Protein AF-A0A1A8G7B7-F1 (afdb_monomer_lite)

Organism: NCBI:txid1143690

Foldseek 3Di:
DDDDDDDDDDDDDDDDPPFDWDADPVGDTDTDDDDDDDDDDPPPDDDPPVPPPPPPVVVVLVVLQVVLVCLCVDPPRPCNVVQVVQQDPVQRAGDQDPDDPDPCSVPRVVSSSVSNSVVSVD

Radius of gyration: 35.91 Å; chains: 1; bounding box: 35×35×100 Å

Secondary structure (DSSP, 8-state):
-----------S--------EEE-TT--EEE----------S-------------HHHHHHHHHHHHHHHHHH-TTSTTHHHHHHTB-TTT-PBPPPP--SSHHHHHHHHHHHHHHHHTTT-

pLDDT: mean 71.83, std 20.75, range [37.44, 95.81]

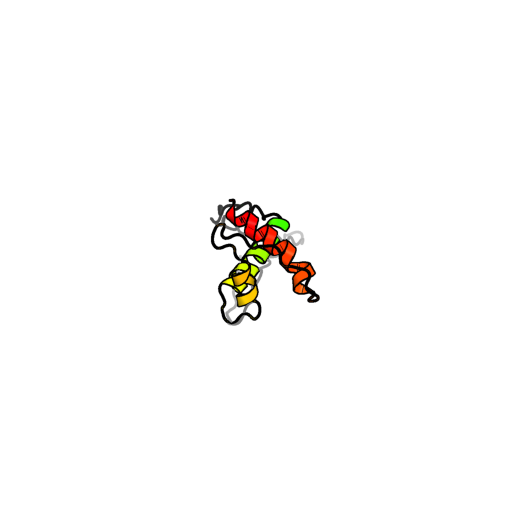Sequence (122 aa):
SRSVGAEREQNGDREEIQTISSIDHNGQCEITGQQDGGTPSPFKDSARVSAVSEPLEEKMQRRILQRIKKMMDNPEHSLHKTVRQRKSVFSQRLLQFGCNTDRYWRSFLPTAIVIYNNSLMT

Structure (mmCIF, N/CA/C/O backbone):
data_AF-A0A1A8G7B7-F1
#
_entry.id   AF-A0A1A8G7B7-F1
#
loop_
_atom_site.group_PDB
_atom_site.id
_atom_site.type_symbol
_atom_site.label_atom_id
_atom_site.label_alt_id
_atom_site.label_comp_id
_atom_site.label_asym_id
_atom_site.label_entity_id
_atom_site.label_seq_id
_atom_site.pdbx_PDB_ins_code
_atom_site.Cartn_x
_atom_site.Cartn_y
_atom_site.Cartn_z
_atom_site.occupancy
_atom_site.B_iso_or_equiv
_atom_site.auth_seq_id
_atom_site.auth_comp_id
_atom_site.auth_asym_id
_atom_site.auth_atom_id
_atom_site.pdbx_PDB_model_num
ATOM 1 N N . SER A 1 1 ? 1.253 8.604 -89.785 1.00 46.41 1 SER A N 1
ATOM 2 C CA . SER A 1 1 ? -0.223 8.632 -89.763 1.00 46.41 1 SER A CA 1
ATOM 3 C C . SER A 1 1 ? -0.814 7.302 -90.198 1.00 46.41 1 SER A C 1
ATOM 5 O O . SER A 1 1 ? -0.816 7.016 -91.388 1.00 46.41 1 SER A O 1
ATOM 7 N N . ARG A 1 2 ? -1.306 6.501 -89.247 1.00 37.62 2 ARG A N 1
ATOM 8 C CA . ARG A 1 2 ? -2.476 5.611 -89.376 1.00 37.62 2 ARG A CA 1
ATOM 9 C C . ARG A 1 2 ? -2.716 4.971 -88.009 1.00 37.62 2 ARG A C 1
ATOM 11 O O . ARG A 1 2 ? -1.866 4.227 -87.538 1.00 37.62 2 ARG A O 1
ATOM 18 N N . SER A 1 3 ? -3.842 5.293 -87.389 1.00 42.31 3 SER A N 1
ATOM 19 C CA . SER A 1 3 ? -4.286 4.689 -86.132 1.00 42.31 3 SER A CA 1
ATOM 20 C C . SER A 1 3 ? -5.326 3.626 -86.474 1.00 42.31 3 SER A C 1
ATOM 22 O O . SER A 1 3 ? -6.287 3.929 -87.179 1.00 42.31 3 SER A O 1
ATOM 24 N N . VAL A 1 4 ? -5.128 2.391 -86.015 1.00 44.41 4 VAL A N 1
ATOM 25 C CA . VAL A 1 4 ? -6.114 1.308 -86.121 1.00 44.41 4 VAL A CA 1
ATOM 26 C C . VAL A 1 4 ? -6.487 0.932 -84.692 1.00 44.41 4 VAL A C 1
ATOM 28 O O . VAL A 1 4 ? -5.630 0.479 -83.940 1.00 44.41 4 VAL A O 1
ATOM 31 N N . GLY A 1 5 ? -7.730 1.207 -84.300 1.00 46.72 5 GLY A N 1
ATOM 32 C CA . GLY A 1 5 ? -8.294 0.760 -83.026 1.00 46.72 5 GLY A CA 1
ATOM 33 C C . GLY A 1 5 ? -8.999 -0.584 -83.200 1.00 46.72 5 GLY A C 1
ATOM 34 O O . GLY A 1 5 ? -9.598 -0.821 -84.248 1.00 46.72 5 GLY A O 1
ATOM 35 N N . ALA A 1 6 ? -8.936 -1.442 -82.184 1.00 39.12 6 ALA A N 1
ATOM 36 C CA . ALA A 1 6 ? -9.728 -2.667 -82.089 1.00 39.12 6 ALA A CA 1
ATOM 37 C C . ALA A 1 6 ? -10.373 -2.779 -80.695 1.00 39.12 6 ALA A C 1
ATOM 39 O O . ALA A 1 6 ? -9.916 -2.163 -79.735 1.00 39.12 6 ALA A O 1
ATOM 40 N N . GLU A 1 7 ? -11.497 -3.488 -80.655 1.00 43.69 7 GLU A N 1
ATOM 41 C CA . GLU A 1 7 ? -12.657 -3.265 -79.788 1.00 43.69 7 GLU A CA 1
ATOM 42 C C . GLU A 1 7 ? -12.618 -3.945 -78.402 1.00 43.69 7 GLU A C 1
ATOM 44 O O . GLU A 1 7 ? -11.760 -4.765 -78.095 1.00 43.69 7 GLU A O 1
ATOM 49 N N . ARG A 1 8 ? -13.596 -3.549 -77.572 1.00 50.31 8 ARG A N 1
ATOM 50 C CA . ARG A 1 8 ? -13.857 -3.914 -76.166 1.00 50.31 8 ARG A CA 1
ATOM 51 C C . ARG A 1 8 ? -13.973 -5.418 -75.887 1.00 50.31 8 ARG A C 1
ATOM 53 O O . ARG A 1 8 ? -14.732 -6.092 -76.568 1.00 50.31 8 ARG A O 1
ATOM 60 N N . GLU A 1 9 ? -13.532 -5.824 -74.693 1.00 37.44 9 GLU A N 1
ATOM 61 C CA . GLU A 1 9 ? -14.314 -6.725 -73.830 1.00 37.44 9 GLU A CA 1
ATOM 62 C C . GLU A 1 9 ? -14.038 -6.441 -72.339 1.00 37.44 9 GLU A C 1
ATOM 64 O O . GLU A 1 9 ? -12.929 -6.078 -71.954 1.00 37.44 9 GLU A O 1
ATOM 69 N N . GLN A 1 10 ? -15.085 -6.503 -71.511 1.00 51.84 10 GLN A N 1
ATOM 70 C CA . GLN A 1 10 ? -15.071 -6.152 -70.084 1.00 51.84 10 GLN A CA 1
ATOM 71 C C . GLN A 1 10 ? -14.682 -7.364 -69.227 1.00 51.84 10 GLN A C 1
ATOM 73 O O . GLN A 1 10 ? -15.346 -8.390 -69.339 1.00 51.84 10 GLN A O 1
ATOM 78 N N . ASN A 1 11 ? -13.701 -7.224 -68.325 1.00 37.94 11 ASN A N 1
ATOM 79 C CA . ASN A 1 11 ? -13.711 -7.770 -66.953 1.00 37.94 11 ASN A CA 1
ATOM 80 C C . ASN A 1 11 ? -12.355 -7.576 -66.249 1.00 37.94 11 ASN A C 1
ATOM 82 O O . ASN A 1 11 ? -11.323 -7.925 -66.807 1.00 37.94 11 ASN A O 1
ATOM 86 N N . GLY A 1 12 ? -12.407 -7.123 -64.991 1.00 43.84 12 GLY A N 1
ATOM 87 C CA . GLY A 1 12 ? -11.457 -7.477 -63.926 1.00 43.84 12 GLY A CA 1
ATOM 88 C C . GLY A 1 12 ? -10.028 -6.928 -64.005 1.00 43.84 12 GLY A C 1
ATOM 89 O O . GLY A 1 12 ? -9.182 -7.480 -64.696 1.00 43.84 12 GLY A O 1
ATOM 90 N N . ASP A 1 13 ? -9.767 -5.899 -63.196 1.00 49.50 13 ASP A N 1
ATOM 91 C CA . ASP A 1 13 ? -8.493 -5.547 -62.550 1.00 49.50 13 ASP A CA 1
ATOM 92 C C . ASP A 1 13 ? -7.190 -5.940 -63.267 1.00 49.50 13 ASP A C 1
ATOM 94 O O . ASP A 1 13 ? -6.526 -6.924 -62.925 1.00 49.50 13 ASP A O 1
ATOM 98 N N . ARG A 1 14 ? -6.739 -5.079 -64.184 1.00 43.22 14 ARG A N 1
ATOM 99 C CA . ARG A 1 14 ? -5.311 -4.937 -64.483 1.00 43.22 14 ARG A CA 1
ATOM 100 C C . ARG A 1 14 ? -5.040 -3.548 -65.048 1.00 43.22 14 ARG A C 1
ATOM 102 O O . ARG A 1 14 ? -5.519 -3.218 -66.126 1.00 43.22 14 ARG A O 1
ATOM 109 N N . GLU A 1 15 ? -4.284 -2.732 -64.317 1.00 50.22 15 GLU A N 1
ATOM 110 C CA . GLU A 1 15 ? -3.771 -1.465 -64.843 1.00 50.22 15 GLU A CA 1
ATOM 111 C C . GLU A 1 15 ? -2.819 -1.781 -66.005 1.00 50.22 15 GLU A C 1
ATOM 113 O O . GLU A 1 15 ? -1.745 -2.360 -65.819 1.00 50.22 15 GLU A O 1
ATOM 118 N N . GLU A 1 16 ? -3.255 -1.489 -67.227 1.00 42.03 16 GLU A N 1
ATOM 119 C CA . GLU A 1 16 ? -2.465 -1.690 -68.435 1.00 42.03 16 GLU A CA 1
ATOM 120 C C . GLU A 1 16 ? -1.509 -0.504 -68.591 1.00 42.03 16 GLU A C 1
ATOM 122 O O . GLU A 1 16 ? -1.908 0.598 -68.966 1.00 42.03 16 GLU A O 1
ATOM 127 N N . ILE A 1 17 ? -0.227 -0.715 -68.287 1.00 52.16 17 ILE A N 1
ATOM 128 C CA . ILE A 1 17 ? 0.814 0.258 -68.625 1.00 52.16 17 ILE A CA 1
ATOM 129 C C . ILE A 1 17 ? 0.959 0.234 -70.149 1.00 52.16 17 ILE A C 1
ATOM 131 O O . ILE A 1 17 ? 1.602 -0.664 -70.699 1.00 52.16 17 ILE A O 1
ATOM 135 N N . GLN A 1 18 ? 0.372 1.213 -70.840 1.00 43.81 18 GLN A N 1
ATOM 136 C CA . GLN A 1 18 ? 0.612 1.402 -72.269 1.00 43.81 18 GLN A CA 1
ATOM 137 C C . GLN A 1 18 ? 2.081 1.780 -72.482 1.00 43.81 18 GLN A C 1
ATOM 139 O O . GLN A 1 18 ? 2.493 2.926 -72.316 1.00 43.81 18 GLN A O 1
ATOM 144 N N . THR A 1 19 ? 2.892 0.783 -72.830 1.00 49.91 19 THR A N 1
ATOM 145 C CA . THR A 1 19 ? 4.297 0.973 -73.186 1.00 49.91 19 THR A CA 1
ATOM 146 C C . THR A 1 19 ? 4.356 1.329 -74.662 1.00 49.91 19 THR A C 1
ATOM 148 O O . THR A 1 19 ? 4.169 0.474 -75.526 1.00 49.91 19 THR A O 1
ATOM 151 N N . ILE A 1 20 ? 4.592 2.602 -74.961 1.00 53.91 20 ILE A N 1
ATOM 152 C CA . ILE A 1 20 ? 4.739 3.067 -76.338 1.00 53.91 20 ILE A CA 1
ATOM 153 C C . ILE A 1 20 ? 6.207 2.883 -76.733 1.00 53.91 20 ILE A C 1
ATOM 155 O O . ILE A 1 20 ? 7.071 3.612 -76.252 1.00 53.91 20 ILE A O 1
ATOM 159 N N . SER A 1 21 ? 6.509 1.918 -77.606 1.00 52.53 21 SER A N 1
ATOM 160 C CA . SER A 1 21 ? 7.823 1.841 -78.254 1.00 5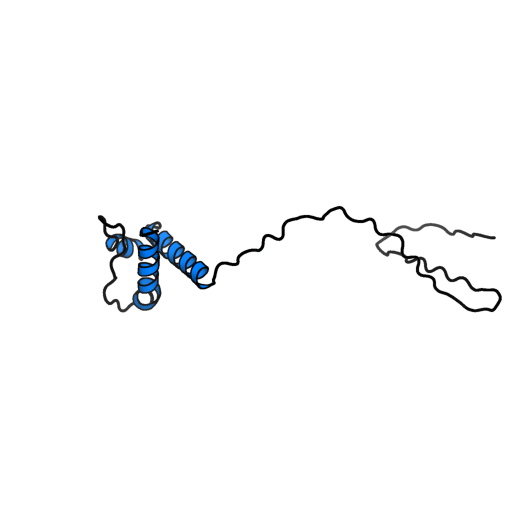2.53 21 SER A CA 1
ATOM 161 C C . SER A 1 21 ? 7.762 2.561 -79.596 1.00 52.53 21 SER 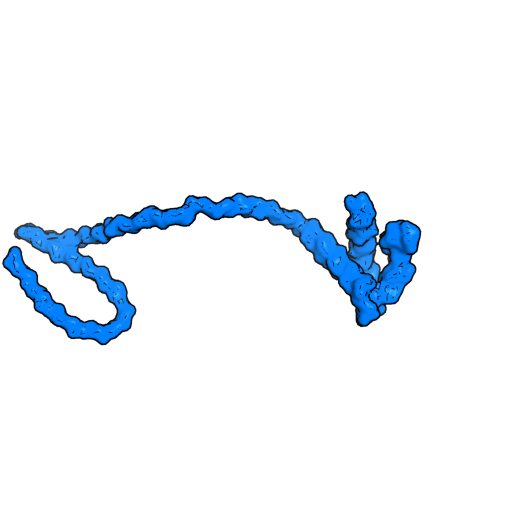A C 1
ATOM 163 O O . SER A 1 21 ? 7.020 2.140 -80.487 1.00 52.53 21 SER A O 1
ATOM 165 N N . SER A 1 22 ? 8.549 3.619 -79.757 1.00 52.41 22 SER A N 1
ATOM 166 C CA . SER A 1 22 ? 8.813 4.199 -81.075 1.00 52.41 22 SER A CA 1
ATOM 167 C C . SER A 1 22 ? 10.180 3.726 -81.560 1.00 52.41 22 SER A C 1
ATOM 169 O O . SER A 1 22 ? 11.119 3.631 -80.773 1.00 52.41 22 SER A O 1
ATOM 171 N N . ILE A 1 23 ? 10.268 3.394 -82.847 1.00 54.53 23 ILE A N 1
ATOM 172 C CA . ILE A 1 23 ? 11.513 3.012 -83.517 1.00 54.53 23 ILE A CA 1
ATOM 173 C C . ILE A 1 23 ? 11.863 4.159 -84.454 1.00 54.53 23 ILE A C 1
ATOM 175 O O . ILE A 1 23 ? 11.026 4.573 -85.262 1.00 54.53 23 ILE A O 1
ATOM 179 N N . ASP A 1 24 ? 13.070 4.693 -84.325 1.00 54.31 24 ASP A N 1
ATOM 180 C CA . ASP A 1 24 ? 13.546 5.734 -85.221 1.00 54.31 24 ASP A CA 1
ATOM 181 C C . ASP A 1 24 ? 14.057 5.133 -86.548 1.00 54.31 24 ASP A C 1
ATOM 183 O O . ASP A 1 24 ? 14.230 3.926 -86.710 1.00 54.31 24 ASP A O 1
ATOM 187 N N . HIS A 1 25 ? 14.296 5.987 -87.537 1.00 55.03 25 HIS A N 1
ATOM 188 C CA . HIS A 1 25 ? 14.742 5.622 -88.890 1.00 55.03 25 HIS A CA 1
ATOM 189 C C . HIS A 1 25 ? 16.099 4.887 -88.940 1.00 55.03 25 HIS A C 1
ATOM 191 O O . HIS A 1 25 ? 16.430 4.331 -89.985 1.00 55.03 25 HIS A O 1
ATOM 197 N N . ASN A 1 26 ? 16.861 4.863 -87.838 1.00 59.72 26 ASN A N 1
ATOM 198 C CA . ASN A 1 26 ? 18.098 4.090 -87.690 1.00 59.72 26 ASN A CA 1
ATOM 199 C C . ASN A 1 26 ? 17.930 2.784 -86.886 1.00 59.72 26 ASN A C 1
ATOM 201 O O . ASN A 1 26 ? 18.905 2.055 -86.706 1.00 59.72 26 ASN A O 1
ATOM 205 N N . GLY A 1 27 ? 16.714 2.439 -86.454 1.00 55.09 27 GLY A N 1
ATOM 206 C CA . GLY A 1 27 ? 16.397 1.133 -85.877 1.00 55.09 27 GLY A CA 1
ATOM 207 C C . GLY A 1 27 ? 16.721 0.964 -84.389 1.00 55.09 27 GLY A C 1
ATOM 208 O O . GLY A 1 27 ? 16.766 -0.176 -83.926 1.00 55.09 27 GLY A O 1
ATOM 209 N N . GLN A 1 28 ? 16.925 2.043 -83.624 1.00 44.00 28 GLN A N 1
ATOM 210 C CA . GLN A 1 28 ? 17.026 1.953 -82.163 1.00 44.00 28 GLN A CA 1
ATOM 211 C C . GLN A 1 28 ? 15.648 2.116 -81.509 1.00 44.00 28 GLN A C 1
ATOM 213 O O . GLN A 1 28 ? 14.846 2.959 -81.911 1.00 44.00 28 GLN A O 1
ATOM 218 N N . CYS A 1 29 ? 15.365 1.297 -80.487 1.00 46.50 29 CYS A N 1
ATOM 219 C CA . CYS A 1 29 ? 14.188 1.475 -79.641 1.00 46.50 29 CYS A CA 1
ATOM 220 C C . CYS A 1 29 ? 14.558 2.278 -78.385 1.00 46.50 29 CYS A C 1
ATOM 222 O O . CYS A 1 29 ? 15.501 1.936 -77.671 1.00 46.50 29 CYS A O 1
ATOM 224 N N . GLU A 1 30 ? 13.804 3.341 -78.106 1.00 43.00 30 GLU A N 1
ATOM 225 C CA . GLU A 1 30 ? 13.842 4.049 -76.825 1.00 43.00 30 GLU A CA 1
ATOM 226 C C . GLU A 1 30 ? 12.498 3.882 -76.109 1.00 43.00 30 GLU A C 1
ATOM 228 O O . GLU A 1 30 ? 11.426 4.045 -76.694 1.00 43.00 30 GLU A O 1
ATOM 233 N N . ILE A 1 31 ? 12.570 3.538 -74.824 1.00 52.88 31 ILE A N 1
ATOM 234 C CA . ILE A 1 31 ? 11.425 3.416 -73.917 1.00 52.88 31 ILE A CA 1
ATOM 235 C C . ILE A 1 31 ? 11.377 4.657 -73.029 1.00 52.88 31 ILE A C 1
ATOM 237 O O . ILE A 1 31 ? 12.105 4.759 -72.043 1.00 52.88 31 ILE A O 1
ATOM 241 N N . THR A 1 32 ? 10.519 5.617 -73.370 1.00 50.91 32 THR A N 1
ATOM 242 C CA . THR A 1 32 ? 10.287 6.804 -72.540 1.00 50.91 32 THR A CA 1
ATOM 243 C C . THR A 1 32 ? 9.094 6.556 -71.620 1.00 50.91 32 THR A C 1
ATOM 245 O O . THR A 1 32 ? 7.946 6.562 -72.056 1.00 50.91 32 THR A O 1
ATOM 248 N N . GLY A 1 33 ? 9.354 6.330 -70.331 1.00 44.44 33 GLY A N 1
ATOM 249 C CA . GLY A 1 33 ? 8.308 6.307 -69.309 1.00 44.44 33 GLY A CA 1
ATOM 250 C C . GLY A 1 33 ? 7.817 7.726 -69.023 1.00 44.44 33 GLY A C 1
ATOM 251 O O . GLY A 1 33 ? 8.552 8.534 -68.457 1.00 44.44 33 GLY A O 1
ATOM 252 N N . GLN A 1 34 ? 6.585 8.038 -69.420 1.00 46.00 34 GLN A N 1
ATOM 253 C CA . GLN A 1 34 ? 5.933 9.309 -69.117 1.00 46.00 34 GLN A CA 1
ATOM 254 C C . GLN A 1 34 ? 5.401 9.243 -67.673 1.00 46.00 34 GLN A C 1
ATOM 256 O O . GLN A 1 34 ? 4.423 8.555 -67.397 1.00 46.00 34 GLN A O 1
ATOM 261 N N . GLN A 1 35 ? 6.085 9.895 -66.726 1.00 46.31 35 GLN A N 1
ATOM 262 C CA . GLN A 1 35 ? 5.559 10.091 -65.370 1.00 46.31 35 GLN A CA 1
ATOM 263 C C . GLN A 1 35 ? 4.562 11.251 -65.409 1.00 46.31 35 GLN A C 1
ATOM 265 O O . GLN A 1 35 ? 4.960 12.415 -65.451 1.00 46.31 35 GLN A O 1
ATOM 270 N N . ASP A 1 36 ? 3.273 10.919 -65.445 1.00 42.41 36 ASP A N 1
ATOM 271 C CA . ASP A 1 36 ? 2.189 11.889 -65.321 1.00 42.41 36 ASP A CA 1
ATOM 272 C C . ASP A 1 36 ? 2.161 12.473 -63.896 1.00 42.41 36 ASP A C 1
ATOM 274 O O . ASP A 1 36 ? 2.428 11.788 -62.903 1.00 42.41 36 ASP A O 1
ATOM 278 N N . GLY A 1 37 ? 1.925 13.780 -63.807 1.00 51.50 37 GLY A N 1
ATOM 279 C CA . GLY A 1 37 ? 2.089 14.573 -62.596 1.00 51.50 37 GLY A CA 1
ATOM 280 C C . GLY A 1 37 ? 1.082 14.210 -61.507 1.00 51.50 37 GLY A C 1
ATOM 281 O O . GLY A 1 37 ? -0.090 14.570 -61.576 1.00 51.50 37 GLY A O 1
ATOM 282 N N . GLY A 1 38 ? 1.566 13.586 -60.434 1.00 40.31 38 GLY A N 1
ATOM 283 C CA . GLY A 1 38 ? 0.808 13.425 -59.198 1.00 40.31 38 GLY A CA 1
ATOM 284 C C . GLY A 1 38 ? 0.588 14.769 -58.497 1.00 40.31 38 GLY A C 1
ATOM 285 O O . GLY A 1 38 ? 1.523 15.392 -57.996 1.00 40.31 38 GLY A O 1
ATOM 286 N N . THR A 1 39 ? -0.669 15.199 -58.442 1.00 51.34 39 THR A N 1
ATOM 287 C CA . THR A 1 39 ? -1.193 16.320 -57.646 1.00 51.34 39 THR A CA 1
ATOM 288 C C . THR A 1 39 ? -0.624 16.371 -56.217 1.00 51.34 39 THR A C 1
ATOM 290 O O . THR A 1 39 ? -0.595 15.333 -55.546 1.00 51.34 39 THR A O 1
ATOM 293 N N . PRO A 1 40 ? -0.255 1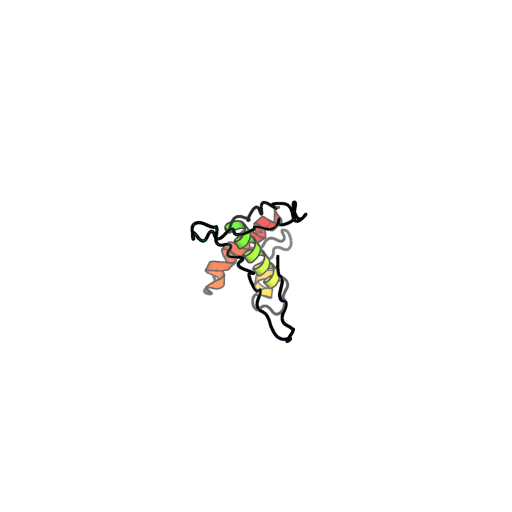7.551 -55.674 1.00 47.56 40 PRO A N 1
ATOM 294 C CA . PRO A 1 40 ? 0.084 17.671 -54.262 1.00 47.56 40 PRO A CA 1
ATOM 295 C C . PRO A 1 40 ? -1.184 17.469 -53.421 1.00 47.56 40 PRO A C 1
ATOM 297 O O . PRO A 1 40 ? -2.072 18.318 -53.384 1.00 47.56 40 PRO A O 1
ATOM 300 N N . SER A 1 41 ? -1.273 16.318 -52.754 1.00 52.53 41 SER A N 1
ATOM 301 C CA . SER A 1 41 ? -2.345 16.011 -51.803 1.00 52.53 41 SER A CA 1
ATOM 302 C C . SER A 1 41 ? -2.343 17.023 -50.638 1.00 52.53 41 SER A C 1
ATOM 304 O O . SER A 1 41 ? -1.265 17.321 -50.107 1.00 52.53 41 SER A O 1
ATOM 306 N N . PRO A 1 42 ? -3.506 17.556 -50.208 1.00 54.75 42 PRO A N 1
ATOM 307 C CA . PRO A 1 42 ? -3.588 18.705 -49.303 1.00 54.75 42 PRO A CA 1
ATOM 308 C C . PRO A 1 42 ? -3.494 18.349 -47.808 1.00 54.75 42 PRO A C 1
ATOM 310 O O . PRO A 1 42 ? -3.808 19.176 -46.958 1.00 54.75 42 PRO A O 1
ATOM 313 N N . PHE A 1 43 ? -3.043 17.150 -47.438 1.00 51.75 43 PHE A N 1
ATOM 314 C CA . PHE A 1 43 ? -2.951 16.745 -46.030 1.00 51.75 43 PHE A CA 1
ATOM 315 C C . PHE A 1 43 ? -1.541 16.942 -45.459 1.00 51.75 43 PHE A C 1
ATOM 317 O O . PHE A 1 43 ? -0.817 15.997 -45.155 1.00 51.75 43 PHE A O 1
ATOM 324 N N . LYS A 1 44 ? -1.168 18.211 -45.304 1.00 54.53 44 LYS A N 1
ATOM 325 C CA . LYS A 1 44 ? -0.165 18.709 -44.349 1.00 54.53 44 LYS A CA 1
ATOM 326 C C . LYS A 1 44 ? -0.948 19.790 -43.599 1.00 54.53 44 LYS A C 1
ATOM 328 O O . LYS A 1 44 ? -1.406 20.725 -44.230 1.00 54.53 44 LYS A O 1
ATOM 333 N N . ASP A 1 45 ? -1.405 19.612 -42.369 1.00 52.56 45 ASP A N 1
ATOM 334 C CA . ASP A 1 45 ? -0.623 19.373 -41.171 1.00 52.56 45 ASP A CA 1
ATOM 335 C C . ASP A 1 45 ? -1.518 18.699 -40.123 1.00 52.56 45 ASP A C 1
ATOM 337 O O . ASP A 1 45 ? -2.521 19.267 -39.693 1.00 52.56 45 ASP A O 1
ATOM 341 N N . SER A 1 46 ? -1.163 17.501 -39.661 1.00 48.00 46 SER A N 1
ATOM 342 C CA . SER A 1 46 ? -1.699 17.009 -38.393 1.00 48.00 46 SER A CA 1
ATOM 343 C C . SER A 1 46 ? -0.531 16.795 -37.458 1.00 48.00 46 SER A C 1
ATOM 345 O O . SER A 1 46 ? 0.303 15.915 -37.661 1.00 48.00 46 SER A O 1
ATOM 347 N N . ALA A 1 47 ? -0.454 17.732 -36.516 1.00 55.72 47 ALA A N 1
ATOM 348 C CA . ALA A 1 47 ? 0.399 17.789 -35.349 1.00 55.72 47 ALA A CA 1
ATOM 349 C C . ALA A 1 47 ? 1.232 16.524 -35.117 1.00 55.72 47 ALA A C 1
ATOM 351 O O . ALA A 1 47 ? 0.713 15.464 -34.761 1.00 55.72 47 ALA A O 1
ATOM 352 N N . ARG A 1 48 ? 2.560 16.677 -35.158 1.00 52.62 48 ARG A N 1
ATOM 353 C CA . ARG A 1 48 ? 3.411 15.841 -34.318 1.00 52.62 48 ARG A CA 1
ATOM 354 C C . ARG A 1 48 ? 3.031 16.175 -32.875 1.00 52.62 48 ARG A C 1
ATOM 356 O O . ARG A 1 48 ? 3.641 17.037 -32.251 1.00 52.62 48 ARG A O 1
ATOM 363 N N . VAL A 1 49 ? 2.014 15.496 -32.345 1.00 57.16 49 VAL A N 1
ATOM 364 C CA . VAL A 1 49 ? 1.915 15.268 -30.910 1.00 57.16 49 VAL A CA 1
ATOM 365 C C . VAL A 1 49 ? 3.194 14.512 -30.604 1.00 57.16 49 VAL A C 1
ATOM 367 O O . VAL A 1 49 ? 3.310 13.318 -30.876 1.00 57.16 49 VAL A O 1
ATOM 370 N N . SER A 1 50 ? 4.215 15.240 -30.155 1.00 51.75 50 SER A N 1
ATOM 371 C CA . SER A 1 50 ? 5.336 14.629 -29.468 1.00 51.75 50 SER A CA 1
ATOM 372 C C . SER A 1 50 ? 4.706 13.980 -28.251 1.00 51.75 50 SER A C 1
ATOM 374 O O . SER A 1 50 ? 4.432 14.641 -27.251 1.00 51.75 50 SER A O 1
ATOM 376 N N . ALA A 1 51 ? 4.316 12.717 -28.402 1.00 65.31 51 ALA A N 1
ATOM 377 C CA . ALA A 1 51 ? 3.820 11.922 -27.311 1.00 65.31 51 ALA A CA 1
ATOM 378 C C . ALA A 1 51 ? 4.994 11.836 -26.346 1.00 65.31 51 ALA A C 1
ATOM 380 O O . ALA A 1 51 ? 5.933 11.069 -26.561 1.00 65.31 51 ALA A O 1
ATOM 381 N N . VAL A 1 52 ? 4.974 12.683 -25.320 1.00 69.62 52 VAL A N 1
ATOM 382 C CA . VAL A 1 52 ? 5.836 12.532 -24.158 1.00 69.62 52 VAL A CA 1
ATOM 383 C C . VAL A 1 52 ? 5.397 11.209 -23.550 1.00 69.62 52 VAL A C 1
ATOM 385 O O . VAL A 1 52 ? 4.419 11.131 -22.811 1.00 69.62 52 VAL A O 1
ATOM 388 N N . SER A 1 53 ? 6.024 10.121 -23.999 1.00 70.38 53 SER A N 1
ATOM 389 C CA . SER A 1 53 ? 5.757 8.802 -23.461 1.00 70.38 53 SER A CA 1
ATOM 390 C C . SER A 1 53 ? 6.174 8.866 -22.009 1.00 70.38 53 SER A C 1
ATOM 392 O O . SER A 1 53 ? 7.363 8.954 -21.716 1.00 70.38 53 SER A O 1
ATOM 394 N N . GLU A 1 54 ? 5.189 8.798 -21.122 1.00 79.25 54 GLU A N 1
ATOM 395 C CA . GLU A 1 54 ? 5.438 8.767 -19.688 1.00 79.25 54 GLU A CA 1
ATOM 396 C C . GLU A 1 54 ? 6.487 7.694 -19.367 1.00 79.25 54 GLU A C 1
ATOM 398 O O . GLU A 1 54 ? 6.448 6.602 -19.975 1.00 79.25 54 GLU A O 1
ATOM 403 N N . PRO A 1 55 ? 7.424 7.988 -18.448 1.00 90.00 55 PRO A N 1
ATOM 404 C CA . PRO A 1 55 ? 8.389 7.018 -17.967 1.00 90.00 55 PRO A CA 1
ATOM 405 C C . PRO A 1 55 ? 7.697 5.712 -17.575 1.00 90.00 55 PRO A C 1
ATOM 407 O O . PRO A 1 55 ? 6.582 5.705 -17.046 1.00 90.00 55 PRO A O 1
ATOM 410 N N . LEU A 1 56 ? 8.360 4.584 -17.836 1.00 90.62 56 LEU A N 1
ATOM 411 C CA . LEU A 1 56 ? 7.812 3.262 -17.519 1.00 90.62 56 LEU A CA 1
ATOM 412 C C . LEU A 1 56 ? 7.377 3.167 -16.049 1.00 90.62 56 LEU A C 1
ATOM 414 O O . LEU A 1 56 ? 6.314 2.620 -15.763 1.00 90.62 56 LEU A O 1
ATOM 418 N N . GLU A 1 57 ? 8.162 3.757 -15.149 1.00 90.88 57 GLU A N 1
ATOM 419 C CA . GLU A 1 57 ? 7.876 3.807 -13.717 1.00 90.88 57 GLU A CA 1
ATOM 420 C C . GLU A 1 57 ? 6.524 4.472 -13.424 1.00 90.88 57 GLU A C 1
ATOM 422 O O . GLU A 1 57 ? 5.678 3.882 -12.757 1.00 90.88 57 GLU A O 1
ATOM 427 N N . GLU A 1 58 ? 6.244 5.640 -14.004 1.00 91.62 58 GLU A N 1
ATOM 428 C CA . GLU A 1 58 ? 4.966 6.336 -13.808 1.00 91.62 58 GLU A CA 1
ATOM 429 C C . GLU A 1 58 ? 3.783 5.514 -14.330 1.00 91.62 58 GLU A C 1
ATOM 431 O O . GLU A 1 58 ? 2.742 5.401 -13.672 1.00 91.62 58 GLU A O 1
ATOM 436 N N . LYS A 1 59 ? 3.948 4.862 -15.488 1.00 92.69 59 LYS A N 1
ATOM 437 C CA . LYS A 1 59 ? 2.928 3.959 -16.040 1.00 92.69 59 LYS A CA 1
ATOM 438 C C . LYS A 1 59 ? 2.661 2.786 -15.098 1.00 92.69 59 LYS A C 1
ATOM 440 O O . LYS A 1 59 ? 1.503 2.407 -14.902 1.00 92.69 59 LYS A O 1
ATOM 445 N N . MET A 1 60 ? 3.705 2.202 -14.513 1.00 92.88 60 MET A N 1
ATOM 446 C CA . MET A 1 60 ? 3.576 1.113 -13.544 1.00 92.88 60 MET A CA 1
ATOM 447 C C . MET A 1 60 ? 2.896 1.589 -12.261 1.00 92.88 60 MET A C 1
ATOM 449 O O . MET A 1 60 ? 1.949 0.944 -11.808 1.00 92.88 60 MET A O 1
ATOM 453 N N . GLN A 1 61 ? 3.291 2.745 -11.729 1.00 95.06 61 GLN A N 1
ATOM 454 C CA . GLN A 1 61 ? 2.683 3.326 -10.534 1.00 95.06 61 GLN A CA 1
ATOM 455 C C . GLN A 1 61 ? 1.189 3.580 -10.722 1.00 95.06 61 GLN A C 1
ATOM 457 O O . GLN A 1 61 ? 0.386 3.187 -9.875 1.00 95.06 61 GLN A O 1
ATOM 462 N N . ARG A 1 62 ? 0.781 4.131 -11.872 1.00 95.25 62 ARG A N 1
ATOM 463 C CA . ARG A 1 62 ? -0.641 4.314 -12.203 1.00 95.25 62 ARG A CA 1
ATOM 464 C C . ARG A 1 62 ? -1.401 2.997 -12.246 1.00 95.25 62 ARG A C 1
ATOM 466 O O . ARG A 1 62 ? -2.491 2.910 -11.685 1.00 95.25 62 ARG A O 1
ATOM 473 N N . ARG A 1 63 ? -0.831 1.957 -12.860 1.00 95.75 63 ARG A N 1
ATOM 474 C CA . ARG A 1 63 ? -1.453 0.621 -12.906 1.00 95.75 63 ARG A CA 1
ATOM 475 C C . ARG A 1 63 ? -1.610 0.025 -11.507 1.00 95.75 63 ARG A C 1
ATOM 477 O O . ARG A 1 63 ? -2.666 -0.520 -11.189 1.00 95.75 63 ARG A O 1
ATOM 484 N N . ILE A 1 64 ? -0.592 0.155 -10.658 1.00 95.06 64 ILE A N 1
ATOM 485 C CA . ILE A 1 64 ? -0.632 -0.314 -9.267 1.00 95.06 64 ILE A CA 1
ATOM 486 C C . ILE A 1 64 ? -1.700 0.453 -8.478 1.00 95.06 64 ILE A C 1
ATOM 488 O O . ILE A 1 64 ? -2.519 -0.163 -7.792 1.00 95.06 64 ILE A O 1
ATOM 492 N N . LEU A 1 65 ? -1.753 1.779 -8.635 1.00 95.81 65 LEU A N 1
ATOM 493 C CA . LEU A 1 65 ? -2.745 2.634 -7.992 1.00 95.81 65 LEU A CA 1
ATOM 494 C C . LEU A 1 65 ? -4.175 2.271 -8.414 1.00 95.81 65 LEU A C 1
ATOM 496 O O . LEU A 1 65 ? -5.063 2.133 -7.575 1.00 95.81 65 LEU A O 1
ATOM 500 N N . GLN A 1 66 ? -4.403 2.070 -9.711 1.00 95.69 66 GLN A N 1
ATOM 501 C CA . GLN A 1 66 ? -5.694 1.618 -10.229 1.00 95.69 66 GLN A CA 1
ATOM 502 C C . GLN A 1 66 ? -6.079 0.256 -9.652 1.00 95.69 66 GLN A C 1
ATOM 504 O O . GLN A 1 66 ? -7.233 0.043 -9.278 1.00 95.69 66 GLN A O 1
ATOM 509 N N . ARG A 1 67 ? -5.118 -0.667 -9.537 1.00 94.50 67 ARG A N 1
ATOM 510 C CA . ARG A 1 67 ? -5.370 -2.004 -9.000 1.00 94.50 67 ARG A CA 1
ATOM 511 C C . ARG A 1 67 ? -5.792 -1.963 -7.532 1.00 94.50 67 ARG A C 1
ATOM 513 O O . ARG A 1 67 ? -6.755 -2.641 -7.176 1.00 94.50 67 ARG A O 1
ATOM 520 N N . ILE A 1 68 ? -5.112 -1.174 -6.697 1.00 92.88 68 ILE A N 1
ATOM 521 C CA . ILE A 1 68 ? -5.457 -1.069 -5.273 1.00 92.88 68 ILE A CA 1
ATOM 522 C C . ILE A 1 68 ? -6.777 -0.321 -5.051 1.00 92.88 68 ILE A C 1
ATOM 524 O O . ILE A 1 68 ? -7.586 -0.780 -4.248 1.00 92.88 68 ILE A O 1
ATOM 528 N N . LYS A 1 69 ? -7.059 0.739 -5.824 1.00 93.94 69 LYS A N 1
ATOM 529 C CA . LYS A 1 69 ? -8.361 1.430 -5.799 1.00 93.94 69 LYS A CA 1
ATOM 530 C C . LYS A 1 69 ? -9.498 0.484 -6.182 1.00 93.94 69 LYS A C 1
ATOM 532 O O . LYS A 1 69 ? -10.414 0.281 -5.397 1.00 93.94 69 LYS A O 1
ATOM 537 N N . LYS A 1 70 ? -9.365 -0.241 -7.300 1.00 94.19 70 LYS A N 1
ATOM 538 C CA . LYS A 1 70 ? -10.361 -1.237 -7.731 1.00 94.19 70 LYS A CA 1
ATOM 539 C C . LYS A 1 70 ? -10.642 -2.299 -6.663 1.00 94.19 70 LYS A C 1
ATOM 541 O O . LYS A 1 70 ? -11.781 -2.718 -6.501 1.00 94.19 70 LYS A O 1
ATOM 546 N N . MET A 1 71 ? -9.621 -2.744 -5.935 1.00 92.12 71 MET A N 1
ATOM 547 C CA . MET A 1 71 ? -9.775 -3.690 -4.826 1.00 92.12 71 MET A CA 1
ATOM 548 C C . MET A 1 71 ? -10.517 -3.077 -3.623 1.00 92.12 71 MET A C 1
ATOM 550 O O . MET A 1 71 ? -11.307 -3.762 -2.977 1.00 92.12 71 MET A O 1
ATOM 554 N N . MET A 1 72 ? -10.295 -1.792 -3.332 1.00 92.56 72 MET A N 1
ATOM 555 C CA . MET A 1 72 ? -10.999 -1.046 -2.279 1.00 92.56 72 MET A CA 1
ATOM 556 C C . MET A 1 72 ? -12.442 -0.679 -2.635 1.00 92.56 72 MET A C 1
ATOM 558 O O . MET A 1 72 ? -13.273 -0.550 -1.732 1.00 92.56 72 MET A O 1
ATOM 562 N N . ASP A 1 73 ? -12.730 -0.511 -3.923 1.00 93.81 73 ASP A N 1
ATOM 563 C CA . ASP A 1 73 ? -14.038 -0.085 -4.424 1.00 93.81 73 ASP A CA 1
ATOM 564 C C . ASP A 1 73 ? -14.944 -1.279 -4.763 1.00 93.81 73 ASP A C 1
ATOM 566 O O . ASP A 1 73 ? -16.163 -1.145 -4.757 1.00 93.81 73 ASP A O 1
ATOM 570 N N . ASN A 1 74 ? -14.371 -2.467 -4.996 1.00 94.81 74 ASN A N 1
ATOM 571 C CA . ASN A 1 74 ? -15.121 -3.692 -5.267 1.00 94.81 74 ASN A CA 1
ATOM 572 C C . ASN A 1 74 ? -15.397 -4.500 -3.979 1.00 94.81 74 ASN A C 1
ATOM 574 O O . ASN A 1 74 ? -14.463 -5.139 -3.484 1.00 94.81 74 ASN A O 1
ATOM 578 N N . PRO A 1 75 ? -16.640 -4.542 -3.458 1.00 93.62 75 PRO A N 1
ATOM 579 C CA . PRO A 1 75 ? -16.977 -5.304 -2.252 1.00 93.62 75 PRO A CA 1
ATOM 580 C C . PRO A 1 75 ? -16.837 -6.825 -2.416 1.00 93.62 75 PRO A C 1
ATOM 582 O O . PRO A 1 75 ? -16.542 -7.505 -1.436 1.00 93.62 75 PRO A O 1
ATOM 585 N N . GLU A 1 76 ? -16.953 -7.342 -3.643 1.00 94.88 76 GLU A N 1
ATOM 586 C CA . GLU A 1 76 ? -16.809 -8.773 -3.958 1.00 94.88 76 GLU A CA 1
ATOM 587 C C . GLU A 1 76 ? -15.342 -9.228 -4.002 1.00 94.88 76 GLU A C 1
ATOM 589 O O . GLU A 1 76 ? -15.036 -10.410 -4.160 1.00 94.88 76 GLU A O 1
ATOM 594 N N . HIS A 1 77 ? -14.388 -8.300 -3.886 1.00 89.88 77 HIS A N 1
ATOM 595 C CA . HIS A 1 77 ? -12.978 -8.657 -3.871 1.00 89.88 77 HIS A CA 1
ATOM 596 C C . HIS A 1 77 ? -12.604 -9.293 -2.523 1.00 89.88 77 HIS A C 1
ATOM 598 O O . HIS A 1 77 ? -12.805 -8.695 -1.469 1.00 89.88 77 HIS A O 1
ATOM 604 N N . SER A 1 78 ? -11.948 -10.457 -2.542 1.00 88.69 78 SER A N 1
ATOM 605 C CA . SER A 1 78 ? -11.550 -11.196 -1.327 1.00 88.69 78 SER A CA 1
ATOM 606 C C . SER A 1 78 ? -10.789 -10.337 -0.304 1.00 88.69 78 SER A C 1
ATOM 608 O O . SER A 1 78 ? -11.041 -10.392 0.895 1.00 88.69 78 SER A O 1
ATOM 610 N N . LEU A 1 79 ? -9.882 -9.490 -0.792 1.00 87.00 79 LEU A N 1
ATOM 611 C CA . LEU A 1 79 ? -9.077 -8.571 0.020 1.00 87.00 79 LEU A CA 1
ATOM 612 C C . LEU A 1 79 ? -9.754 -7.235 0.380 1.00 87.00 79 LEU A C 1
ATOM 614 O O . LEU A 1 79 ? -9.163 -6.442 1.113 1.00 87.00 79 LEU A O 1
ATOM 618 N N . HIS A 1 80 ? -10.967 -6.962 -0.110 1.00 91.88 80 HIS A N 1
ATOM 619 C CA . HIS A 1 80 ? -11.660 -5.684 0.073 1.00 91.88 80 HIS A CA 1
ATOM 620 C C . HIS A 1 80 ? -11.735 -5.264 1.542 1.00 91.88 80 HIS A C 1
ATOM 622 O O . HIS A 1 80 ? -11.293 -4.176 1.917 1.00 91.88 80 HIS A O 1
ATOM 628 N N . LYS A 1 81 ? -12.253 -6.163 2.390 1.00 90.81 81 LYS A N 1
ATOM 629 C CA . LYS A 1 81 ? -12.435 -5.913 3.825 1.00 90.81 81 LYS A CA 1
ATOM 630 C C . LYS A 1 81 ? -11.102 -5.623 4.508 1.00 90.81 81 LYS A C 1
ATOM 632 O O . LYS A 1 81 ? -10.996 -4.652 5.250 1.00 90.81 81 LYS A O 1
ATOM 637 N N . THR A 1 82 ? -10.075 -6.416 4.211 1.00 88.31 82 THR A N 1
ATOM 638 C CA . THR A 1 82 ? -8.748 -6.273 4.821 1.00 88.31 82 THR A CA 1
ATOM 639 C C . THR A 1 82 ? -8.090 -4.951 4.446 1.00 88.31 82 THR A C 1
ATOM 641 O O . THR A 1 82 ? -7.534 -4.271 5.307 1.00 88.31 82 THR A O 1
ATOM 644 N N . VAL A 1 83 ? -8.168 -4.555 3.173 1.00 88.94 83 VAL A N 1
ATOM 645 C CA . VAL A 1 83 ? -7.574 -3.297 2.704 1.00 88.94 83 VAL A CA 1
ATOM 646 C C . VAL A 1 83 ? -8.342 -2.102 3.258 1.00 88.94 83 VAL A C 1
ATOM 648 O O . VAL A 1 83 ? -7.730 -1.168 3.773 1.00 88.94 83 VAL A O 1
ATOM 651 N N . ARG A 1 84 ? -9.678 -2.160 3.244 1.00 90.25 84 ARG A N 1
ATOM 652 C CA . ARG A 1 84 ? -10.537 -1.118 3.817 1.00 90.25 84 ARG A CA 1
ATOM 653 C C . ARG A 1 84 ? -10.298 -0.938 5.319 1.00 90.25 84 ARG A C 1
ATOM 655 O O . ARG A 1 84 ? -10.213 0.196 5.771 1.00 90.25 84 ARG A O 1
ATOM 662 N N . GLN A 1 85 ? -10.112 -2.021 6.075 1.00 89.94 85 GLN A N 1
ATOM 663 C CA . GLN A 1 85 ? -9.839 -1.966 7.516 1.00 89.94 85 GLN A CA 1
ATOM 664 C C . GLN A 1 85 ? -8.493 -1.309 7.855 1.00 89.94 85 GLN A C 1
ATOM 666 O O . GLN A 1 85 ? -8.337 -0.733 8.929 1.00 89.94 85 GLN A O 1
ATOM 671 N N . ARG A 1 86 ? -7.507 -1.375 6.954 1.00 88.69 86 ARG A N 1
ATOM 672 C CA . ARG A 1 86 ? -6.221 -0.685 7.136 1.00 88.69 86 ARG A CA 1
ATOM 673 C C . ARG A 1 86 ? -6.231 0.766 6.675 1.00 88.69 86 ARG A C 1
ATOM 675 O O . ARG A 1 86 ? -5.222 1.446 6.856 1.00 88.69 86 ARG A O 1
ATOM 682 N N . LYS A 1 87 ? -7.322 1.252 6.084 1.00 93.19 87 LYS A N 1
ATOM 683 C CA . LYS A 1 87 ? -7.451 2.661 5.725 1.00 93.19 87 LYS A CA 1
ATOM 684 C C . LYS A 1 87 ? -7.701 3.472 6.993 1.00 93.19 87 LYS A C 1
ATOM 686 O O . LYS A 1 87 ? -8.711 3.294 7.667 1.00 93.19 87 LYS A O 1
ATOM 691 N N . SER A 1 88 ? -6.782 4.375 7.308 1.00 92.25 88 SER A N 1
ATOM 692 C CA . SER A 1 88 ? -6.969 5.338 8.389 1.00 92.25 88 SER A CA 1
ATOM 693 C C . SER A 1 88 ? -8.160 6.239 8.073 1.00 92.25 88 SER A C 1
ATOM 695 O O . SER A 1 88 ? -8.198 6.863 7.016 1.00 92.25 88 SER A O 1
ATOM 697 N N . VAL A 1 89 ? -9.121 6.340 8.990 1.00 90.00 89 VAL A N 1
ATOM 698 C CA . VAL A 1 89 ? -10.273 7.245 8.830 1.00 90.00 89 VAL A CA 1
ATOM 699 C C . VAL A 1 89 ? -9.828 8.710 8.893 1.00 90.00 89 VAL A C 1
ATOM 701 O O . VAL A 1 89 ? -10.366 9.545 8.174 1.00 90.00 89 VAL A O 1
ATOM 704 N N . PHE A 1 90 ? -8.806 9.015 9.696 1.00 91.25 90 PHE A N 1
ATOM 705 C CA . PHE A 1 90 ? -8.305 10.378 9.864 1.00 91.25 90 PHE A CA 1
ATOM 706 C C . PHE A 1 90 ? -7.511 10.858 8.643 1.00 91.25 90 PHE A C 1
ATOM 708 O O . PHE A 1 90 ? -7.826 11.885 8.058 1.00 91.25 90 PHE A O 1
ATOM 715 N N . SER A 1 91 ? -6.495 10.097 8.226 1.00 90.69 91 SER A N 1
ATOM 716 C CA . SER A 1 91 ? -5.570 10.525 7.165 1.00 90.69 91 SER A CA 1
ATOM 717 C C . SER A 1 91 ? -5.885 9.943 5.791 1.00 90.69 91 SER A C 1
ATOM 719 O O . SER A 1 91 ? -5.182 10.244 4.834 1.00 90.69 91 SER A O 1
ATOM 721 N N . GLN A 1 92 ? -6.875 9.051 5.684 1.00 92.50 92 GLN A N 1
ATOM 722 C CA . GLN A 1 92 ? -7.218 8.292 4.471 1.00 92.50 92 GLN A CA 1
ATOM 723 C C . GLN A 1 92 ? -6.091 7.397 3.919 1.00 92.50 92 GLN A C 1
ATOM 725 O O . GLN A 1 92 ? -6.317 6.662 2.952 1.00 92.50 92 GLN A O 1
ATOM 730 N N . ARG A 1 93 ? -4.909 7.408 4.553 1.00 94.88 93 ARG A N 1
ATOM 731 C CA . ARG A 1 93 ? -3.726 6.610 4.216 1.00 94.88 93 ARG A CA 1
ATOM 732 C C . ARG A 1 93 ? -3.928 5.148 4.589 1.00 94.88 93 ARG A C 1
ATOM 734 O O . ARG A 1 93 ? -4.543 4.831 5.608 1.00 94.88 93 ARG A O 1
ATOM 741 N N . LEU A 1 94 ? -3.359 4.259 3.786 1.00 92.44 94 LEU A N 1
ATOM 742 C CA . LEU A 1 94 ? -3.252 2.845 4.114 1.00 92.44 94 LEU A CA 1
ATOM 743 C C . LEU A 1 94 ? -2.113 2.633 5.108 1.00 92.44 94 LEU A C 1
ATOM 745 O O . LEU A 1 94 ? -0.972 3.043 4.873 1.00 92.44 94 LEU A O 1
ATOM 749 N N . LEU A 1 95 ? -2.437 1.982 6.220 1.00 90.81 95 LEU A N 1
ATOM 750 C CA . LEU A 1 95 ? -1.464 1.524 7.201 1.00 90.81 95 LEU A CA 1
ATOM 751 C C . LEU A 1 95 ? -0.698 0.317 6.653 1.00 90.81 95 LEU A C 1
ATOM 753 O O . LEU A 1 95 ? -1.251 -0.490 5.904 1.00 90.81 95 LEU A O 1
ATOM 757 N N . GLN A 1 96 ? 0.567 0.173 7.055 1.00 85.06 96 GLN A N 1
ATOM 758 C CA . GLN A 1 96 ? 1.357 -0.995 6.673 1.00 85.06 96 GLN A CA 1
ATOM 759 C C . GLN A 1 96 ? 0.677 -2.281 7.163 1.00 85.06 96 GLN A C 1
ATOM 761 O O . GLN A 1 96 ? 0.226 -2.375 8.311 1.00 85.06 96 GLN A O 1
ATOM 766 N N . PHE A 1 97 ? 0.589 -3.275 6.280 1.00 77.75 97 PHE A N 1
ATOM 767 C CA . PHE A 1 97 ? 0.132 -4.605 6.664 1.00 77.75 97 PHE A CA 1
ATOM 768 C C . PHE A 1 97 ? 1.242 -5.299 7.462 1.00 77.75 97 PHE A C 1
ATOM 770 O O . PHE A 1 97 ? 2.418 -5.199 7.121 1.00 77.75 97 PHE A O 1
ATOM 777 N N . GLY A 1 98 ? 0.867 -5.980 8.547 1.00 72.00 98 GLY A N 1
ATOM 778 C CA . GLY A 1 98 ? 1.805 -6.807 9.310 1.00 72.00 98 GLY A CA 1
ATOM 779 C C . GLY A 1 98 ? 2.302 -8.007 8.496 1.00 72.00 98 GLY A C 1
ATOM 780 O O . GLY A 1 98 ? 1.762 -8.303 7.429 1.00 72.00 98 GLY A O 1
ATOM 781 N N . CYS A 1 99 ? 3.318 -8.705 9.015 1.00 61.12 99 CYS A N 1
ATOM 782 C CA . CYS A 1 99 ? 3.893 -9.890 8.375 1.00 61.12 99 CYS A CA 1
ATOM 783 C C . CYS A 1 99 ? 2.800 -10.937 8.102 1.00 61.12 99 CYS A C 1
ATOM 785 O O . CYS A 1 99 ? 2.221 -11.501 9.029 1.00 61.12 99 CYS A O 1
ATOM 787 N N . ASN A 1 100 ?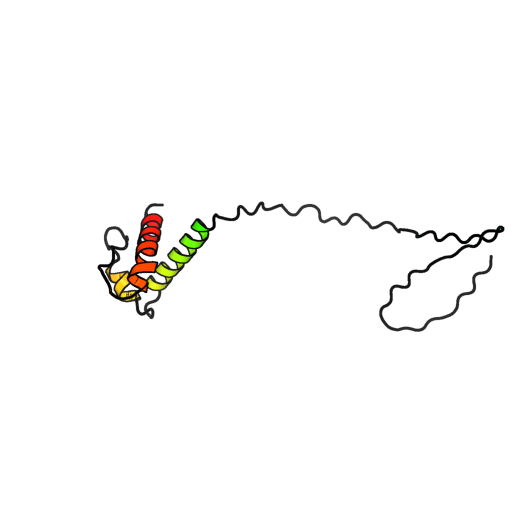 2.505 -11.164 6.824 1.00 67.69 100 ASN A N 1
ATOM 788 C CA . ASN A 1 100 ? 1.597 -12.201 6.353 1.00 67.69 100 ASN A CA 1
ATOM 789 C C . ASN A 1 100 ? 2.414 -13.220 5.543 1.00 67.69 100 ASN A C 1
ATOM 791 O O . ASN A 1 100 ? 3.376 -12.857 4.860 1.00 67.69 100 ASN A O 1
ATOM 795 N N . THR A 1 101 ? 2.053 -14.498 5.642 1.00 71.56 101 THR A N 1
ATOM 796 C CA . THR A 1 101 ? 2.698 -15.591 4.905 1.00 71.56 101 THR A CA 1
ATOM 797 C C . THR A 1 101 ? 2.342 -15.588 3.418 1.00 71.56 101 THR A C 1
ATOM 799 O O . THR A 1 101 ? 3.077 -16.167 2.618 1.00 71.56 101 THR A O 1
ATOM 802 N N . ASP A 1 102 ? 1.264 -14.910 3.019 1.00 79.88 102 ASP A N 1
ATOM 803 C CA . ASP A 1 102 ? 0.842 -14.856 1.626 1.00 79.88 102 ASP A CA 1
ATOM 804 C C . ASP A 1 102 ? 1.738 -13.936 0.767 1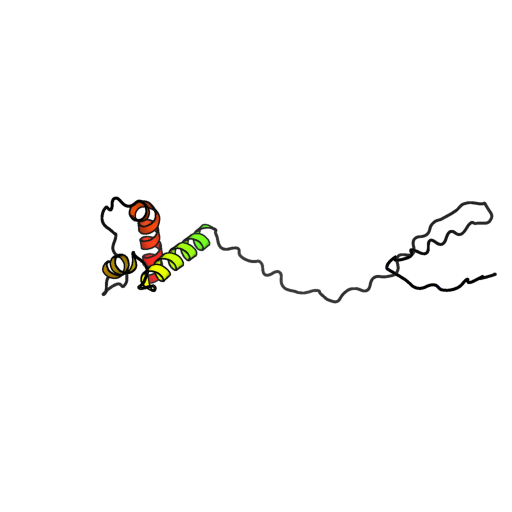.00 79.88 102 ASP A C 1
ATOM 806 O O . ASP A 1 102 ? 2.099 -12.808 1.120 1.00 79.88 102 ASP A O 1
ATOM 810 N N . ARG A 1 103 ? 2.120 -14.461 -0.404 1.00 79.56 103 ARG A N 1
ATOM 811 C CA . ARG A 1 103 ? 3.114 -13.855 -1.302 1.00 79.56 103 ARG A CA 1
ATOM 812 C C . ARG A 1 103 ? 2.672 -12.506 -1.862 1.00 79.56 103 ARG A C 1
ATOM 814 O O . ARG A 1 103 ? 3.527 -11.652 -2.112 1.00 79.56 103 ARG A O 1
ATOM 821 N N . TYR A 1 104 ? 1.370 -12.292 -2.049 1.00 80.06 104 TYR A N 1
ATOM 822 C CA . TYR A 1 104 ? 0.836 -11.028 -2.553 1.00 80.06 104 TYR A CA 1
ATOM 823 C C . TYR A 1 104 ? 1.052 -9.897 -1.537 1.00 80.06 104 TYR A C 1
ATOM 825 O O . TYR A 1 104 ? 1.415 -8.781 -1.920 1.00 80.06 104 TYR A O 1
ATOM 833 N N . TRP A 1 105 ? 0.953 -10.198 -0.236 1.00 79.50 105 TRP A N 1
ATOM 834 C CA . TRP A 1 105 ? 1.227 -9.235 0.840 1.00 79.50 105 TRP A CA 1
ATOM 835 C C . TRP A 1 105 ? 2.683 -8.818 0.950 1.00 79.50 105 TRP A C 1
ATOM 837 O O . TRP A 1 105 ? 2.959 -7.727 1.436 1.00 79.50 105 TRP A O 1
ATOM 847 N N . ARG A 1 106 ? 3.612 -9.668 0.512 1.00 81.75 106 ARG A N 1
ATOM 848 C CA . ARG A 1 106 ? 5.052 -9.403 0.629 1.00 81.75 106 ARG A CA 1
ATOM 849 C C . ARG A 1 106 ? 5.633 -8.686 -0.585 1.00 81.75 106 ARG A C 1
ATOM 851 O O . ARG A 1 106 ? 6.649 -8.020 -0.451 1.00 81.75 106 ARG A O 1
ATOM 858 N N . SER A 1 107 ? 5.008 -8.833 -1.752 1.00 83.12 107 SER A N 1
ATOM 859 C CA . SER A 1 107 ? 5.544 -8.337 -3.026 1.00 83.12 107 SER A CA 1
ATOM 860 C C . SER A 1 107 ? 4.781 -7.129 -3.562 1.00 83.12 107 SER A C 1
ATOM 862 O O . SER A 1 107 ? 5.374 -6.093 -3.840 1.00 83.12 107 SER A O 1
ATOM 864 N N . PHE A 1 108 ? 3.460 -7.241 -3.692 1.00 88.75 108 PHE A N 1
ATOM 865 C CA . PHE A 1 108 ? 2.645 -6.200 -4.309 1.00 88.75 108 PHE A CA 1
ATOM 866 C C . PHE A 1 108 ? 2.237 -5.124 -3.304 1.00 88.75 108 PHE A C 1
ATOM 868 O O . PHE A 1 108 ? 2.352 -3.928 -3.576 1.00 88.75 108 PHE A O 1
ATOM 875 N N . LEU A 1 109 ? 1.740 -5.540 -2.139 1.00 89.06 109 LEU A N 1
ATOM 876 C CA . LEU A 1 109 ? 1.105 -4.610 -1.209 1.00 89.06 109 LEU A CA 1
ATOM 877 C C . LEU A 1 109 ? 2.024 -3.558 -0.581 1.00 89.06 109 LEU A C 1
ATOM 879 O O . LEU A 1 109 ? 1.551 -2.429 -0.459 1.00 89.06 109 LEU A O 1
ATOM 883 N N . PRO A 1 110 ? 3.296 -3.833 -0.234 1.00 89.69 110 PRO A N 1
ATOM 884 C CA . PRO A 1 110 ? 4.177 -2.801 0.304 1.00 89.69 110 PRO A CA 1
ATOM 885 C C . PRO A 1 110 ? 4.337 -1.648 -0.694 1.00 89.69 110 PRO A C 1
ATOM 887 O O . PRO A 1 110 ? 4.106 -0.488 -0.354 1.00 89.69 110 PRO A O 1
ATOM 890 N N . THR A 1 111 ? 4.602 -1.979 -1.959 1.00 92.62 111 THR A N 1
ATOM 891 C CA . THR A 1 111 ? 4.725 -1.012 -3.056 1.00 92.62 111 THR A CA 1
ATOM 892 C C . THR A 1 111 ? 3.409 -0.279 -3.315 1.00 92.62 111 THR A C 1
ATOM 894 O O . THR A 1 111 ? 3.385 0.945 -3.432 1.00 92.62 111 THR A O 1
ATOM 897 N N . ALA A 1 112 ? 2.288 -1.004 -3.347 1.00 93.69 112 ALA A N 1
ATOM 898 C CA . ALA A 1 112 ? 0.977 -0.413 -3.595 1.00 93.69 112 ALA A CA 1
ATOM 899 C C . ALA A 1 112 ? 0.532 0.556 -2.487 1.00 93.69 112 ALA A C 1
ATOM 901 O O . ALA A 1 112 ? -0.075 1.582 -2.792 1.00 93.69 112 ALA A O 1
ATOM 902 N N . ILE A 1 113 ? 0.862 0.275 -1.220 1.00 93.12 113 ILE A N 1
ATOM 903 C CA . ILE A 1 113 ? 0.610 1.186 -0.094 1.00 93.12 113 ILE A CA 1
ATOM 904 C C . ILE A 1 113 ? 1.396 2.484 -0.260 1.00 93.12 113 ILE A C 1
ATOM 906 O O . ILE A 1 113 ? 0.823 3.557 -0.077 1.00 93.12 113 ILE A O 1
ATOM 910 N N . VAL A 1 114 ? 2.689 2.399 -0.591 1.00 93.75 114 VAL A N 1
ATOM 911 C CA . VAL A 1 114 ? 3.541 3.585 -0.777 1.00 93.75 114 VAL A CA 1
ATOM 912 C C . VAL A 1 114 ? 2.975 4.466 -1.886 1.00 93.75 114 VAL A C 1
ATOM 914 O O . VAL A 1 114 ? 2.722 5.645 -1.656 1.00 93.75 114 VAL A O 1
ATOM 917 N N . ILE A 1 115 ? 2.683 3.880 -3.048 1.00 95.25 115 ILE A N 1
ATOM 918 C CA . ILE A 1 115 ? 2.120 4.606 -4.195 1.00 95.25 115 ILE A CA 1
ATOM 919 C C . ILE A 1 115 ? 0.770 5.237 -3.841 1.00 95.25 115 ILE A C 1
ATOM 921 O O . ILE A 1 115 ? 0.548 6.415 -4.115 1.00 95.25 115 ILE A O 1
ATOM 925 N N . TYR A 1 116 ? -0.129 4.482 -3.202 1.00 94.75 116 TYR A N 1
ATOM 926 C CA . TYR A 1 116 ? -1.429 5.003 -2.785 1.00 94.75 116 TYR A CA 1
ATOM 927 C C . TYR A 1 116 ? -1.282 6.172 -1.809 1.00 94.75 116 TYR A C 1
ATOM 929 O O . TYR A 1 116 ? -1.888 7.219 -2.016 1.00 94.75 116 TYR A O 1
ATOM 937 N N . ASN A 1 117 ? -0.444 6.034 -0.783 1.00 94.56 117 ASN A N 1
ATOM 938 C CA . ASN A 1 117 ? -0.241 7.081 0.213 1.00 94.56 117 ASN A CA 1
ATOM 939 C C . ASN A 1 117 ? 0.392 8.341 -0.382 1.00 94.56 117 ASN A C 1
ATOM 941 O O . ASN A 1 117 ? -0.014 9.437 -0.011 1.00 94.56 117 ASN A O 1
ATOM 945 N N . ASN A 1 118 ? 1.339 8.190 -1.309 1.00 93.88 118 ASN A N 1
ATOM 946 C CA . ASN A 1 118 ? 1.946 9.321 -2.008 1.00 93.88 118 ASN A CA 1
ATOM 947 C C . ASN A 1 118 ? 0.918 10.041 -2.889 1.00 93.88 118 ASN A C 1
ATOM 949 O O . ASN A 1 118 ? 0.903 11.265 -2.915 1.00 93.88 118 ASN A O 1
ATOM 953 N N . SER A 1 119 ? -0.004 9.303 -3.521 1.00 92.81 119 SER A N 1
ATOM 954 C CA . SER A 1 119 ? -1.083 9.898 -4.326 1.00 92.81 119 SER A CA 1
ATOM 955 C C . SER A 1 119 ? -2.119 10.696 -3.525 1.00 92.81 119 SER A C 1
ATOM 957 O O . SER A 1 119 ? -2.950 11.368 -4.121 1.00 92.81 119 SER A O 1
ATOM 959 N N . LEU A 1 120 ? -2.114 10.598 -2.189 1.00 90.69 120 LEU A N 1
ATOM 960 C CA . LEU A 1 120 ? -2.968 11.408 -1.311 1.00 90.69 120 LEU A CA 1
ATOM 961 C C . LEU A 1 120 ? -2.304 12.724 -0.886 1.00 90.69 120 LEU A C 1
ATOM 963 O O . LEU A 1 120 ? -2.958 13.549 -0.256 1.00 90.69 120 LEU A O 1
ATOM 967 N N . MET A 1 121 ? -1.000 12.876 -1.138 1.00 81.69 121 MET A N 1
ATOM 968 C CA . MET A 1 121 ? -0.215 14.055 -0.754 1.00 81.69 121 MET A CA 1
ATOM 969 C C . MET A 1 121 ? 0.014 15.028 -1.916 1.00 81.69 121 MET A C 1
ATOM 971 O O . MET A 1 121 ? 0.511 16.127 -1.686 1.00 81.69 121 MET A O 1
ATOM 975 N N . THR A 1 122 ? -0.327 14.608 -3.134 1.00 66.00 122 THR A N 1
ATOM 976 C CA . THR A 1 122 ? -0.353 15.407 -4.366 1.00 66.00 122 THR A CA 1
ATOM 977 C C . THR A 1 122 ? -1.758 15.906 -4.638 1.00 66.00 122 THR A C 1
ATOM 979 O O . THR A 1 122 ? -1.902 17.106 -4.940 1.00 66.00 122 THR A O 1
#